Protein AF-A0A150AL67-F1 (afdb_monomer)

Radius 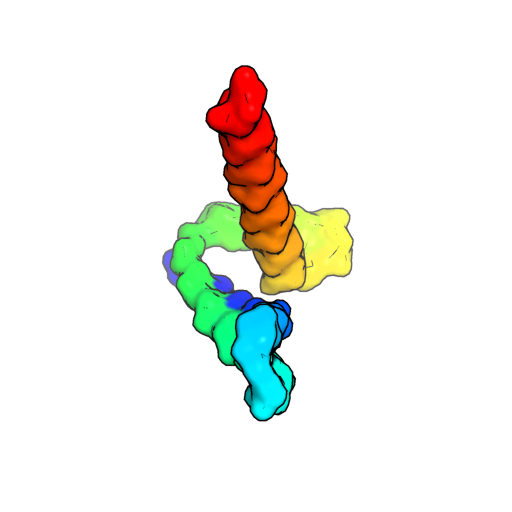of gyration: 16.99 Å; Cα contacts (8 Å, |Δi|>4): 68; chains: 1; bounding box: 43×32×42 Å

Solvent-accessible surface area (backbone atoms only — not comparable to full-atom values): 4796 Å² total; per-residue (Å²): 118,44,75,50,76,43,79,46,78,54,78,69,79,69,86,87,64,101,61,83,76,61,80,50,77,48,76,45,80,42,82,40,51,64,67,59,50,52,53,45,45,55,53,11,55,75,67,76,39,54,51,64,61,41,49,49,50,52,54,51,55,51,51,49,54,56,48,54,53,52,54,52,50,56,51,64,74,72,109

Sequence (79 aa):
MYIIHVDFKYTIMTVKNKIPSGKEKKQINFKVDGDFLTILDRKAKSQKMNRTDYFKMLVYNDERKSVDKRQEQLLNELE

Mean predicted aligned error: 10.86 Å

Structure (mmCIF, N/CA/C/O backbone):
data_AF-A0A150AL67-F1
#
_entry.id   AF-A0A150AL67-F1
#
loop_
_atom_site.group_PDB
_atom_site.id
_atom_site.type_symbol
_atom_site.label_atom_id
_atom_site.label_alt_id
_atom_site.label_comp_id
_atom_site.label_asym_id
_atom_site.label_entity_id
_atom_site.label_seq_id
_atom_site.pdbx_PDB_ins_code
_atom_site.Cartn_x
_atom_site.Cartn_y
_atom_site.Cartn_z
_atom_site.occupancy
_atom_site.B_iso_or_equiv
_atom_site.auth_seq_id
_atom_site.auth_comp_id
_atom_site.auth_asym_id
_atom_site.auth_atom_id
_atom_site.pdbx_PDB_model_num
ATOM 1 N N . MET A 1 1 ? 2.365 -13.115 -12.518 1.00 77.06 1 MET A N 1
ATOM 2 C CA . MET A 1 1 ? 1.366 -12.638 -11.536 1.00 77.06 1 MET A CA 1
ATOM 3 C C . MET A 1 1 ? 1.966 -12.833 -10.153 1.00 77.06 1 MET A C 1
ATOM 5 O O . MET A 1 1 ? 2.444 -13.926 -9.879 1.00 77.06 1 MET A O 1
ATOM 9 N N . TYR A 1 2 ? 2.027 -11.785 -9.340 1.00 84.56 2 TYR A N 1
ATOM 10 C CA . TYR A 1 2 ? 2.671 -11.771 -8.025 1.00 84.56 2 TYR A CA 1
ATOM 11 C C . TYR A 1 2 ? 1.629 -11.574 -6.925 1.00 84.56 2 TYR A C 1
ATOM 13 O O . TYR A 1 2 ? 0.568 -11.002 -7.171 1.00 84.56 2 TYR A O 1
ATOM 21 N N . ILE A 1 3 ? 1.918 -12.058 -5.716 1.00 80.81 3 ILE A N 1
ATOM 22 C CA . ILE A 1 3 ? 1.046 -11.879 -4.552 1.00 80.81 3 ILE A CA 1
ATOM 23 C C . ILE A 1 3 ? 1.768 -10.995 -3.539 1.00 80.81 3 ILE A C 1
ATOM 25 O O . ILE A 1 3 ? 2.882 -11.308 -3.124 1.00 80.81 3 ILE A O 1
ATOM 29 N N . ILE A 1 4 ? 1.136 -9.887 -3.154 1.00 79.12 4 ILE A N 1
ATOM 30 C CA . ILE A 1 4 ? 1.582 -9.049 -2.040 1.00 79.12 4 ILE A CA 1
ATOM 31 C C . ILE A 1 4 ? 0.726 -9.402 -0.822 1.00 79.12 4 ILE A C 1
ATOM 33 O O . ILE A 1 4 ? -0.503 -9.328 -0.876 1.00 79.12 4 ILE A O 1
ATOM 37 N N . HIS A 1 5 ? 1.384 -9.778 0.272 1.00 80.69 5 HIS A N 1
ATOM 38 C CA . HIS A 1 5 ? 0.749 -10.044 1.561 1.00 80.69 5 HIS A CA 1
ATOM 39 C C . HIS A 1 5 ? 0.789 -8.773 2.408 1.00 80.69 5 HIS A C 1
ATOM 41 O O . HIS A 1 5 ? 1.869 -8.228 2.648 1.00 80.69 5 HIS A O 1
ATOM 47 N N . VAL A 1 6 ? -0.373 -8.294 2.854 1.00 76.25 6 VAL A N 1
ATOM 48 C CA . VAL A 1 6 ? -0.463 -7.113 3.722 1.00 76.25 6 VAL A CA 1
ATOM 49 C C . VAL A 1 6 ? -1.210 -7.471 4.996 1.00 76.25 6 VAL A C 1
ATOM 51 O O . VAL A 1 6 ? -2.365 -7.895 4.954 1.00 76.25 6 VAL A O 1
ATOM 54 N N . ASP A 1 7 ? -0.553 -7.255 6.134 1.00 76.50 7 ASP A N 1
ATOM 55 C CA . ASP A 1 7 ? -1.170 -7.421 7.445 1.00 76.50 7 ASP A CA 1
ATOM 56 C C . ASP A 1 7 ? -1.820 -6.106 7.885 1.00 76.50 7 ASP A C 1
ATOM 58 O O . ASP A 1 7 ? -1.141 -5.103 8.162 1.00 76.50 7 ASP A O 1
ATOM 62 N N . PHE A 1 8 ? -3.146 -6.114 8.000 1.00 65.44 8 PHE A N 1
ATOM 63 C CA . PHE A 1 8 ? -3.894 -5.021 8.605 1.00 65.44 8 PHE A CA 1
ATOM 64 C C . PHE A 1 8 ? -4.111 -5.308 10.089 1.00 65.44 8 PHE A C 1
ATOM 66 O O . PHE A 1 8 ? -4.492 -6.408 10.493 1.00 65.44 8 PHE A O 1
ATOM 73 N N . LYS A 1 9 ? -3.836 -4.291 10.908 1.00 63.94 9 LYS A N 1
ATOM 74 C CA . LYS A 1 9 ? -4.233 -4.243 12.314 1.00 63.94 9 LYS A CA 1
ATOM 75 C C . LYS A 1 9 ? -5.367 -3.234 12.385 1.00 63.94 9 LYS A C 1
ATOM 77 O O . LYS A 1 9 ? -5.107 -2.048 12.199 1.00 63.94 9 LYS A O 1
ATOM 82 N N . TYR A 1 10 ? -6.585 -3.690 12.622 1.00 58.31 10 TYR A N 1
ATOM 83 C CA . TYR A 1 10 ? -7.698 -2.812 12.960 1.00 58.31 10 TYR A CA 1
ATOM 84 C C . TYR A 1 10 ? -8.049 -3.019 14.431 1.00 58.31 10 TYR A C 1
ATOM 86 O O . TYR A 1 10 ? -7.903 -4.114 14.976 1.00 58.31 10 TYR A O 1
ATOM 94 N N . THR A 1 11 ? -8.476 -1.949 15.090 1.00 46.97 11 THR A N 1
ATOM 95 C CA . THR A 1 11 ? -9.023 -2.024 16.444 1.00 46.97 11 THR A CA 1
ATOM 96 C C . THR A 1 11 ? -10.535 -2.023 16.295 1.00 46.97 11 THR A C 1
ATOM 98 O O . THR A 1 11 ? -11.101 -1.021 15.864 1.00 46.97 11 THR A O 1
ATOM 101 N N . ILE A 1 12 ? -11.200 -3.133 16.613 1.00 48.62 12 ILE A N 1
ATOM 102 C CA . ILE A 1 12 ? -12.664 -3.145 16.679 1.00 48.62 12 ILE A CA 1
ATOM 103 C C . ILE A 1 12 ? -13.055 -2.310 17.905 1.00 48.62 12 ILE A C 1
ATOM 105 O O . ILE A 1 12 ? -12.814 -2.718 19.041 1.00 48.62 12 ILE A O 1
ATOM 109 N N . MET A 1 13 ? -13.618 -1.119 17.688 1.00 44.97 13 MET A N 1
ATOM 110 C CA . MET A 1 13 ? -14.269 -0.360 18.754 1.00 44.97 13 MET A CA 1
ATOM 111 C C . MET A 1 13 ? -15.701 -0.867 18.890 1.00 44.97 13 MET A C 1
ATOM 113 O O . MET A 1 13 ? -16.590 -0.463 18.143 1.00 44.97 13 MET A O 1
ATOM 117 N N . THR A 1 14 ? -15.932 -1.784 19.824 1.00 44.19 14 THR A N 1
ATOM 118 C CA . THR A 1 14 ? -17.281 -2.271 20.114 1.00 44.19 14 THR A CA 1
ATOM 119 C C . THR A 1 14 ? -18.048 -1.184 20.865 1.00 44.19 14 THR A C 1
ATOM 121 O O . THR A 1 14 ? -17.843 -0.968 22.061 1.00 44.19 14 THR A O 1
ATOM 124 N N . VAL A 1 15 ? -18.933 -0.473 20.165 1.00 48.81 15 VAL A N 1
ATOM 125 C CA . VAL A 1 15 ? -19.869 0.463 20.794 1.00 48.81 15 VAL A CA 1
ATOM 126 C C . VAL A 1 15 ? -20.874 -0.374 21.599 1.00 48.81 15 VAL A C 1
ATOM 128 O O . VAL A 1 15 ? -21.723 -1.046 21.029 1.00 48.81 15 VAL A O 1
ATOM 131 N N . LYS A 1 16 ? -20.737 -0.338 22.933 1.00 47.09 16 LYS A N 1
ATOM 132 C CA . LYS A 1 16 ? -21.597 -0.967 23.963 1.00 47.09 16 LYS A CA 1
ATOM 133 C C . LYS A 1 16 ? -21.543 -2.504 24.087 1.00 47.09 16 LYS A C 1
ATOM 135 O O . LYS A 1 16 ? -22.505 -3.192 23.781 1.00 47.09 16 LYS A O 1
ATOM 140 N N . ASN A 1 17 ? -20.453 -3.030 24.650 1.00 43.00 17 ASN A N 1
ATOM 141 C CA . ASN A 1 17 ? -20.445 -3.926 25.829 1.00 43.00 17 ASN A CA 1
ATOM 142 C C . ASN A 1 17 ? -19.027 -4.468 26.070 1.00 43.00 17 ASN A C 1
ATOM 144 O O . ASN A 1 17 ? -18.283 -4.702 25.124 1.00 43.00 17 ASN A O 1
ATOM 148 N N . LYS A 1 18 ? -18.661 -4.637 27.349 1.00 44.06 18 LYS A N 1
ATOM 149 C CA . LYS A 1 18 ? -17.350 -5.065 27.879 1.00 44.06 18 LYS A CA 1
ATOM 150 C C . LYS A 1 18 ? -16.852 -6.411 27.300 1.00 44.06 18 LYS A C 1
ATOM 152 O O . LYS A 1 18 ? -16.895 -7.427 27.983 1.00 44.06 18 LYS A O 1
ATOM 157 N N . ILE A 1 19 ? -16.350 -6.418 26.068 1.00 52.84 19 ILE A N 1
ATOM 158 C CA . ILE A 1 19 ? -15.589 -7.524 25.466 1.00 52.84 19 ILE A CA 1
ATOM 159 C C . ILE A 1 19 ? -14.145 -7.025 25.311 1.00 52.84 19 ILE A C 1
ATOM 161 O O . ILE A 1 19 ? -13.961 -5.885 24.874 1.00 52.84 19 ILE A O 1
ATOM 165 N N . PRO A 1 20 ? -13.113 -7.802 25.694 1.00 48.28 20 PRO A N 1
ATOM 166 C CA . PRO A 1 20 ? -11.730 -7.369 25.535 1.00 48.28 20 PRO A CA 1
ATOM 167 C C . PRO A 1 20 ? -11.461 -7.041 24.065 1.00 48.28 20 PRO A C 1
ATOM 169 O O . PRO A 1 20 ? -11.788 -7.827 23.176 1.00 48.28 20 PRO A O 1
ATOM 172 N N . SER A 1 21 ? -10.882 -5.867 23.816 1.00 49.00 21 SER A N 1
ATOM 173 C CA . SER A 1 21 ? -10.465 -5.420 22.490 1.00 49.00 21 SER A CA 1
ATOM 174 C C . SER A 1 21 ? -9.387 -6.362 21.948 1.00 49.00 21 SER A C 1
ATOM 176 O O . SER A 1 21 ? -8.188 -6.202 22.179 1.00 49.00 21 SER A O 1
ATOM 178 N N . GLY A 1 22 ? -9.822 -7.400 21.238 1.00 52.03 22 GLY A N 1
ATOM 179 C CA . GLY A 1 22 ? -8.937 -8.298 20.517 1.00 52.03 22 GLY A CA 1
ATOM 180 C C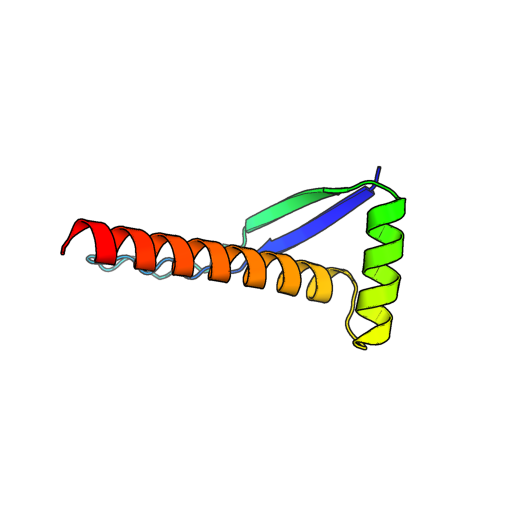 . GLY A 1 22 ? -8.237 -7.526 19.404 1.00 52.03 22 GLY A C 1
ATOM 181 O O . GLY A 1 22 ? -8.885 -6.942 18.538 1.00 52.03 22 GLY A O 1
ATOM 182 N N . LYS A 1 23 ? -6.901 -7.507 19.418 1.00 55.31 23 LYS A N 1
ATOM 183 C CA . LYS A 1 23 ? -6.121 -7.078 18.253 1.00 55.31 23 LYS A CA 1
ATOM 184 C C . LYS A 1 23 ? -6.186 -8.197 17.219 1.00 55.31 23 LYS A C 1
ATOM 186 O O . LYS A 1 23 ? -5.349 -9.098 17.243 1.00 55.31 23 LYS A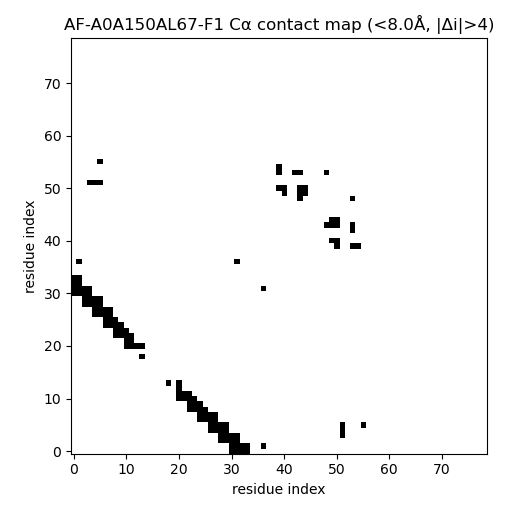 O 1
ATOM 191 N N . GLU A 1 24 ? -7.167 -8.152 16.327 1.00 58.78 24 GLU A N 1
ATOM 192 C CA . GLU A 1 24 ? -7.195 -9.063 15.186 1.00 58.78 24 GLU A CA 1
ATOM 193 C C . GLU A 1 24 ? -6.174 -8.620 14.134 1.00 58.78 24 GLU A C 1
ATOM 195 O O . GLU A 1 24 ? -6.120 -7.461 13.713 1.00 58.78 24 GLU A O 1
ATOM 200 N N . LYS A 1 25 ? -5.320 -9.563 13.726 1.00 63.22 25 LYS A N 1
ATOM 201 C CA . LYS A 1 25 ? -4.475 -9.415 12.543 1.00 63.22 25 LYS A CA 1
ATOM 202 C C . LYS A 1 25 ? -5.184 -10.123 11.401 1.00 63.22 25 LYS A C 1
ATOM 204 O O . LYS A 1 25 ? -5.331 -11.341 11.445 1.00 63.22 25 LYS A O 1
ATOM 209 N N . LYS A 1 26 ? -5.591 -9.372 10.381 1.00 69.75 26 LYS A N 1
ATOM 210 C CA . LYS A 1 26 ? -6.122 -9.948 9.145 1.00 69.75 26 LYS A CA 1
ATOM 211 C C . LYS A 1 26 ? -5.091 -9.762 8.043 1.00 69.75 26 LYS A C 1
ATOM 213 O O . LYS A 1 26 ? -4.700 -8.635 7.740 1.00 69.75 26 LYS A O 1
ATOM 218 N N . GLN A 1 27 ? -4.646 -10.875 7.473 1.00 76.62 27 GLN A N 1
ATOM 219 C CA . GLN A 1 27 ? -3.781 -10.872 6.303 1.00 76.62 27 GLN A CA 1
ATOM 220 C C . GLN A 1 27 ? -4.651 -10.855 5.048 1.00 76.62 27 GLN A C 1
ATOM 222 O O . GLN A 1 27 ? -5.548 -11.686 4.897 1.00 76.62 27 GLN A O 1
ATOM 227 N N . ILE A 1 28 ? -4.400 -9.897 4.162 1.00 78.12 28 ILE A N 1
ATOM 228 C CA . ILE A 1 28 ? -5.073 -9.796 2.866 1.00 78.12 28 ILE A CA 1
ATOM 229 C C . ILE A 1 28 ? -4.040 -10.054 1.771 1.00 78.12 28 ILE A C 1
ATOM 231 O O . ILE A 1 28 ? -2.940 -9.496 1.790 1.00 78.12 28 ILE A O 1
ATOM 235 N N . ASN A 1 29 ? -4.408 -10.915 0.823 1.00 81.81 29 ASN A N 1
ATOM 236 C CA . ASN A 1 29 ? -3.568 -11.301 -0.304 1.00 81.81 29 ASN A CA 1
ATOM 237 C C . ASN 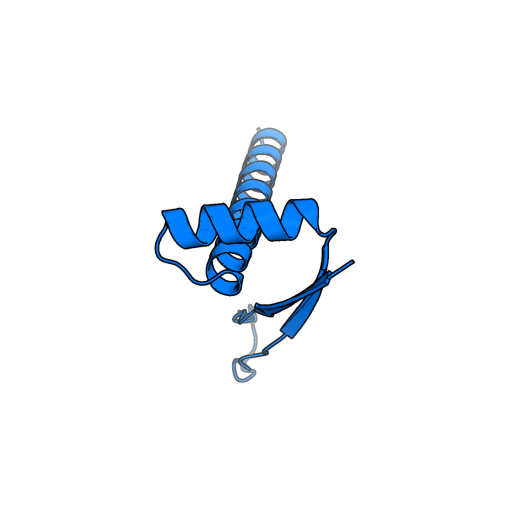A 1 29 ? -4.013 -10.543 -1.555 1.00 81.81 29 ASN A C 1
ATOM 239 O O . ASN A 1 29 ? -5.134 -10.733 -2.026 1.00 81.81 29 ASN A O 1
ATOM 243 N N . PHE A 1 30 ? -3.125 -9.730 -2.121 1.00 80.12 30 PHE A N 1
ATOM 244 C CA . PHE A 1 30 ? -3.391 -8.978 -3.345 1.00 80.12 30 PHE A CA 1
ATOM 245 C C . PHE A 1 30 ? -2.663 -9.618 -4.517 1.00 80.12 30 PHE A C 1
ATOM 247 O O . PHE A 1 30 ? -1.436 -9.705 -4.513 1.00 80.12 30 PHE A O 1
ATOM 254 N N . LYS A 1 31 ? -3.420 -10.058 -5.524 1.00 85.62 31 LYS A N 1
ATOM 255 C CA . LYS A 1 31 ? -2.860 -10.508 -6.802 1.00 85.62 31 LYS A CA 1
ATOM 256 C C . LYS A 1 31 ? -2.599 -9.283 -7.670 1.00 85.62 31 LYS A C 1
ATOM 258 O O . LYS A 1 31 ? -3.529 -8.542 -7.967 1.00 85.62 31 LYS A O 1
ATOM 263 N N . VAL A 1 32 ? -1.349 -9.094 -8.071 1.00 82.69 32 VAL A N 1
ATOM 264 C CA . VAL A 1 32 ? -0.912 -7.996 -8.939 1.00 82.69 32 VAL A CA 1
ATOM 265 C C . VAL A 1 32 ? -0.140 -8.539 -10.138 1.00 82.69 32 VAL A C 1
ATOM 267 O O . VAL A 1 32 ? 0.441 -9.629 -10.091 1.00 82.69 32 VAL A O 1
ATOM 270 N N . ASP A 1 33 ? -0.136 -7.802 -11.239 1.00 89.25 33 ASP A N 1
ATOM 271 C CA . ASP A 1 33 ? 0.725 -8.110 -12.378 1.00 89.25 33 ASP A CA 1
ATOM 272 C C . ASP A 1 33 ? 2.192 -7.691 -12.121 1.00 89.25 33 ASP A C 1
ATOM 274 O O . ASP A 1 33 ? 2.539 -7.128 -11.077 1.00 89.25 33 ASP A O 1
ATOM 278 N N . GLY A 1 34 ? 3.088 -8.070 -13.038 1.00 87.81 34 GLY A N 1
ATOM 279 C CA . GLY A 1 34 ? 4.525 -7.802 -12.906 1.00 87.81 34 GLY A CA 1
ATOM 280 C C . GLY A 1 34 ? 4.904 -6.338 -13.150 1.00 87.81 34 GLY A C 1
ATOM 281 O O . GLY A 1 34 ? 5.838 -5.831 -12.520 1.00 87.81 34 GLY A O 1
ATOM 282 N N . ASP A 1 35 ? 4.161 -5.644 -14.007 1.00 90.44 35 ASP A N 1
ATOM 283 C CA . ASP A 1 35 ? 4.426 -4.247 -14.354 1.00 90.44 35 ASP A CA 1
ATOM 284 C C . ASP A 1 35 ? 4.080 -3.337 -13.176 1.00 90.44 35 ASP A C 1
ATOM 286 O O . ASP A 1 35 ? 4.883 -2.498 -12.759 1.00 90.44 35 ASP A O 1
ATOM 290 N N . PHE A 1 36 ? 2.930 -3.583 -12.551 1.00 87.31 36 PHE A N 1
ATOM 291 C CA . PHE A 1 36 ? 2.504 -2.926 -11.329 1.00 87.31 36 PHE A CA 1
ATOM 292 C C . PHE A 1 36 ? 3.501 -3.160 -10.198 1.00 87.31 36 PHE A C 1
ATOM 294 O O . PHE A 1 36 ? 3.884 -2.204 -9.524 1.00 87.31 36 PHE A O 1
ATOM 301 N N . LEU A 1 37 ? 3.987 -4.395 -10.014 1.00 88.44 37 LEU A N 1
ATOM 302 C CA . LEU A 1 37 ? 4.998 -4.691 -8.996 1.00 88.44 37 LEU A CA 1
ATOM 303 C C . LEU A 1 37 ? 6.275 -3.865 -9.211 1.00 88.44 37 LEU A C 1
ATOM 305 O O . LEU A 1 37 ? 6.806 -3.287 -8.262 1.00 88.44 37 LEU A O 1
ATOM 309 N N . THR A 1 38 ? 6.725 -3.757 -10.462 1.00 92.25 38 THR A N 1
ATOM 310 C CA . THR A 1 38 ? 7.914 -2.981 -10.842 1.00 92.25 38 THR A CA 1
ATOM 311 C C . THR A 1 38 ? 7.732 -1.488 -10.561 1.00 92.25 38 THR A C 1
ATOM 313 O O . THR A 1 38 ? 8.620 -0.838 -9.997 1.00 92.25 38 THR A O 1
ATOM 316 N N . ILE A 1 39 ? 6.566 -0.933 -10.907 1.00 91.69 39 ILE A N 1
ATOM 317 C CA . ILE A 1 39 ? 6.210 0.458 -10.599 1.00 91.69 39 ILE A CA 1
ATOM 318 C C . ILE A 1 39 ? 6.221 0.680 -9.085 1.00 91.69 39 ILE A C 1
ATOM 320 O O . ILE A 1 39 ? 6.775 1.674 -8.605 1.00 91.69 39 ILE A O 1
ATOM 324 N N . LEU A 1 40 ? 5.646 -0.258 -8.335 1.00 91.44 40 LEU A N 1
ATOM 325 C CA . LEU A 1 40 ? 5.528 -0.178 -6.889 1.00 91.44 40 LEU A CA 1
ATOM 326 C C . LEU A 1 40 ? 6.900 -0.216 -6.211 1.00 91.44 40 LEU A C 1
ATOM 328 O O . LEU A 1 40 ? 7.170 0.621 -5.353 1.00 91.44 40 LEU A O 1
ATOM 332 N N . ASP A 1 41 ? 7.805 -1.088 -6.660 1.00 91.81 41 ASP A N 1
ATOM 333 C CA . ASP A 1 41 ? 9.194 -1.134 -6.190 1.00 91.81 41 ASP A CA 1
ATOM 334 C C . ASP A 1 41 ? 9.956 0.162 -6.491 1.00 91.81 41 ASP A C 1
ATOM 336 O O . ASP A 1 41 ? 10.663 0.691 -5.628 1.00 91.81 41 ASP A O 1
ATOM 340 N N . ARG A 1 42 ? 9.796 0.724 -7.696 1.00 95.06 42 ARG A N 1
ATOM 341 C CA . ARG A 1 42 ? 10.434 1.996 -8.066 1.00 95.06 42 ARG A CA 1
ATOM 342 C C . ARG A 1 42 ? 9.950 3.142 -7.178 1.00 95.06 42 ARG A C 1
ATOM 344 O O . ARG A 1 42 ? 10.759 3.952 -6.720 1.00 95.06 42 ARG A O 1
ATOM 351 N N . LYS A 1 43 ? 8.642 3.218 -6.928 1.00 93.69 43 LYS A N 1
ATOM 352 C CA . LYS A 1 43 ? 8.039 4.260 -6.088 1.00 93.69 43 LYS A CA 1
ATOM 353 C C . LYS A 1 43 ? 8.409 4.087 -4.615 1.00 93.69 43 LYS A C 1
ATOM 355 O O . LYS A 1 43 ? 8.806 5.069 -3.993 1.00 93.69 43 LYS A O 1
ATOM 360 N N . ALA A 1 44 ? 8.386 2.860 -4.096 1.00 93.75 44 ALA A N 1
ATOM 361 C CA . ALA A 1 44 ? 8.812 2.554 -2.733 1.00 93.75 44 ALA A CA 1
ATOM 362 C C . ALA A 1 44 ? 10.276 2.965 -2.498 1.00 93.75 44 ALA A C 1
ATOM 364 O O . ALA A 1 44 ? 10.566 3.707 -1.558 1.00 93.75 44 ALA A O 1
ATOM 365 N N . LYS A 1 45 ? 11.186 2.607 -3.421 1.00 93.94 45 LYS A N 1
ATOM 366 C CA . LYS A 1 45 ? 12.597 3.034 -3.380 1.00 93.94 45 LYS A CA 1
ATOM 367 C C . LYS A 1 45 ? 12.751 4.554 -3.399 1.00 93.94 45 LYS A C 1
ATOM 369 O O . LYS A 1 45 ? 13.515 5.094 -2.604 1.00 93.94 45 LYS A O 1
ATOM 374 N N . SER A 1 46 ? 12.006 5.250 -4.262 1.00 95.50 46 SER A N 1
ATOM 375 C CA . SER A 1 46 ? 12.028 6.719 -4.333 1.00 95.50 46 SER A CA 1
ATOM 376 C C . SER A 1 46 ? 11.606 7.384 -3.022 1.00 95.50 46 SER A C 1
ATOM 378 O O . SER A 1 46 ? 12.046 8.497 -2.747 1.00 95.50 46 SER A O 1
ATOM 380 N N . GLN A 1 47 ? 10.763 6.723 -2.229 1.00 91.69 47 GLN A N 1
ATOM 381 C CA . GLN A 1 47 ? 10.309 7.211 -0.926 1.00 91.69 47 GLN A CA 1
ATOM 382 C C . GLN A 1 47 ? 11.117 6.638 0.246 1.00 91.69 47 GLN A C 1
ATOM 384 O O . GLN A 1 47 ? 10.780 6.896 1.396 1.00 91.69 47 GLN A O 1
ATOM 389 N N . LYS A 1 48 ? 12.196 5.885 -0.024 1.00 94.81 48 LYS A N 1
ATOM 390 C CA . LYS A 1 48 ? 13.004 5.182 0.989 1.00 94.81 48 LYS A CA 1
ATOM 391 C C . LYS A 1 48 ? 12.160 4.272 1.901 1.00 94.81 48 LYS A C 1
ATOM 393 O O . LYS A 1 48 ? 12.488 4.085 3.069 1.00 94.81 48 LYS A O 1
ATOM 398 N N . MET A 1 49 ? 11.085 3.699 1.362 1.00 90.69 49 MET A N 1
ATOM 399 C CA . MET A 1 49 ? 10.196 2.761 2.050 1.00 90.69 49 MET A CA 1
ATOM 400 C C . MET A 1 49 ? 10.360 1.357 1.467 1.00 90.69 49 MET A C 1
ATOM 402 O O . MET A 1 49 ? 10.746 1.193 0.307 1.00 90.69 49 MET A O 1
ATOM 406 N N . ASN A 1 50 ? 10.035 0.328 2.252 1.00 89.94 50 ASN A N 1
ATOM 407 C CA . ASN A 1 50 ? 9.906 -1.012 1.688 1.00 89.94 50 ASN A CA 1
ATOM 408 C C . ASN A 1 50 ? 8.622 -1.108 0.839 1.00 89.94 50 ASN A C 1
ATOM 410 O O . ASN A 1 50 ? 7.676 -0.330 0.998 1.00 89.94 50 ASN A O 1
ATOM 414 N N . ARG A 1 51 ? 8.599 -2.074 -0.085 1.00 87.62 51 ARG A N 1
ATOM 415 C CA . ARG A 1 51 ? 7.489 -2.267 -1.025 1.00 87.62 51 ARG A CA 1
ATOM 416 C C . ARG A 1 51 ? 6.143 -2.460 -0.312 1.00 87.62 51 ARG A C 1
ATOM 418 O O . ARG A 1 51 ? 5.150 -1.856 -0.706 1.00 87.62 51 ARG A O 1
ATOM 425 N N . THR A 1 52 ? 6.111 -3.295 0.725 1.00 85.19 52 THR A N 1
ATOM 426 C CA . THR A 1 52 ? 4.880 -3.662 1.442 1.00 85.19 52 THR A CA 1
ATOM 427 C C . THR A 1 52 ? 4.290 -2.483 2.215 1.00 85.19 52 THR A C 1
ATOM 429 O O . THR A 1 52 ? 3.085 -2.267 2.160 1.00 85.19 52 THR A O 1
ATOM 432 N N . ASP A 1 53 ? 5.121 -1.684 2.879 1.00 85.56 53 ASP A N 1
ATOM 433 C CA . ASP A 1 53 ? 4.721 -0.495 3.633 1.00 85.56 53 ASP A CA 1
ATOM 434 C C . ASP A 1 53 ? 4.247 0.610 2.698 1.00 85.56 53 ASP A C 1
ATOM 436 O O . ASP A 1 53 ? 3.237 1.257 2.971 1.00 85.56 53 ASP A O 1
ATOM 440 N N . TYR A 1 54 ? 4.926 0.789 1.561 1.00 89.62 54 TYR A N 1
ATOM 441 C CA . TYR A 1 54 ? 4.471 1.712 0.527 1.00 89.62 54 TYR A CA 1
ATOM 442 C C . TYR A 1 54 ? 3.104 1.291 -0.028 1.00 89.62 54 TYR A C 1
ATOM 444 O O . TYR A 1 54 ? 2.193 2.112 -0.123 1.00 89.62 54 TYR A O 1
ATOM 452 N N . PHE A 1 55 ? 2.913 0.001 -0.326 1.00 88.31 55 PHE A N 1
ATOM 453 C CA . PHE A 1 55 ? 1.617 -0.508 -0.774 1.00 88.31 55 PHE A CA 1
ATOM 454 C C . PHE A 1 55 ? 0.533 -0.365 0.299 1.00 88.31 55 PHE A C 1
ATOM 456 O O . PHE A 1 55 ? -0.576 0.068 0.004 1.00 88.31 55 PHE A O 1
ATOM 463 N N . LYS A 1 56 ? 0.858 -0.653 1.561 1.00 84.69 56 LYS A N 1
ATOM 464 C CA . LYS A 1 56 ? -0.056 -0.475 2.692 1.00 84.69 56 LYS A CA 1
ATOM 465 C C . LYS A 1 56 ? -0.483 0.983 2.856 1.00 84.69 56 LYS A C 1
ATOM 467 O O . LYS A 1 56 ? -1.659 1.242 3.091 1.00 84.69 56 LYS A O 1
ATOM 472 N N . MET A 1 57 ? 0.44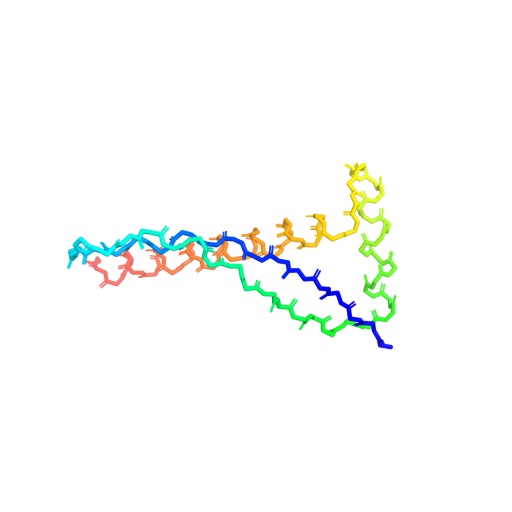2 1.927 2.686 1.00 85.94 57 MET A N 1
ATOM 473 C CA . MET A 1 57 ? 0.138 3.358 2.672 1.00 85.94 57 MET A CA 1
ATOM 474 C C . MET A 1 57 ? -0.802 3.727 1.516 1.00 85.94 57 MET A C 1
ATOM 476 O O . MET A 1 57 ? -1.731 4.505 1.722 1.00 85.94 57 MET A O 1
ATOM 480 N N . LEU A 1 58 ? -0.595 3.170 0.316 1.00 84.38 58 LEU A N 1
ATOM 481 C CA . LEU A 1 58 ? -1.493 3.391 -0.824 1.00 84.38 58 LEU A CA 1
ATOM 482 C C . LEU A 1 58 ? -2.911 2.890 -0.536 1.00 84.38 58 LEU A C 1
ATOM 484 O O . LEU A 1 58 ? -3.856 3.651 -0.723 1.00 84.38 58 LEU A O 1
ATOM 488 N N . VAL A 1 59 ? -3.052 1.660 -0.031 1.00 79.62 59 VAL A N 1
ATOM 489 C CA . VAL A 1 59 ? -4.362 1.083 0.317 1.00 79.62 59 VAL A CA 1
ATOM 490 C C . VAL A 1 59 ? -5.052 1.914 1.401 1.00 79.62 59 VAL A C 1
ATOM 492 O O . VAL A 1 59 ? -6.218 2.263 1.257 1.00 79.62 59 VAL A O 1
ATOM 495 N N . TYR A 1 60 ? -4.322 2.316 2.446 1.00 77.38 60 TYR A N 1
ATOM 496 C CA . TYR A 1 60 ? -4.877 3.134 3.528 1.00 77.38 60 TYR A CA 1
ATOM 497 C C . TYR A 1 60 ? -5.340 4.522 3.053 1.00 77.38 60 TYR A C 1
ATOM 499 O O . TYR A 1 60 ? -6.390 5.014 3.464 1.00 77.38 60 TYR A O 1
ATOM 507 N N . ASN A 1 61 ? -4.572 5.166 2.169 1.00 76.31 61 ASN A N 1
ATOM 508 C CA . ASN A 1 61 ? -4.943 6.465 1.606 1.00 76.31 61 ASN A CA 1
ATOM 509 C C . ASN A 1 61 ? -6.168 6.378 0.687 1.00 76.31 61 ASN A C 1
ATOM 511 O O . ASN A 1 61 ? -6.947 7.329 0.631 1.00 76.31 61 ASN A O 1
ATOM 515 N N . ASP A 1 62 ? -6.334 5.267 -0.029 1.00 72.38 62 ASP A N 1
ATOM 516 C CA . ASP A 1 62 ? -7.504 5.038 -0.876 1.00 72.38 62 ASP A CA 1
ATOM 517 C C . ASP A 1 62 ? -8.768 4.786 -0.036 1.00 72.38 62 ASP A C 1
ATOM 519 O O . ASP A 1 62 ? -9.803 5.416 -0.268 1.00 72.38 62 ASP A O 1
ATOM 523 N N . GLU A 1 63 ? -8.661 3.979 1.029 1.00 62.22 63 GLU A N 1
ATOM 524 C CA . GLU A 1 63 ? -9.749 3.787 1.998 1.00 62.22 63 GLU A CA 1
ATOM 525 C C . GLU A 1 63 ? -10.175 5.109 2.647 1.00 62.22 63 GLU A C 1
ATOM 527 O O . GLU A 1 63 ? -11.370 5.398 2.719 1.00 62.22 63 GLU A O 1
ATOM 532 N N . ARG A 1 64 ? -9.219 5.953 3.060 1.00 70.44 64 ARG A N 1
ATOM 533 C CA . ARG A 1 64 ? -9.520 7.255 3.674 1.00 70.44 64 ARG A CA 1
ATOM 534 C C . ARG A 1 64 ? -10.317 8.160 2.733 1.00 70.44 64 ARG A C 1
ATOM 536 O O . ARG A 1 64 ? -11.362 8.667 3.121 1.00 70.44 64 ARG A O 1
ATOM 543 N N . LYS A 1 65 ? -9.896 8.270 1.469 1.00 67.25 65 LYS A N 1
ATOM 544 C CA . LYS A 1 65 ? -10.635 9.026 0.442 1.00 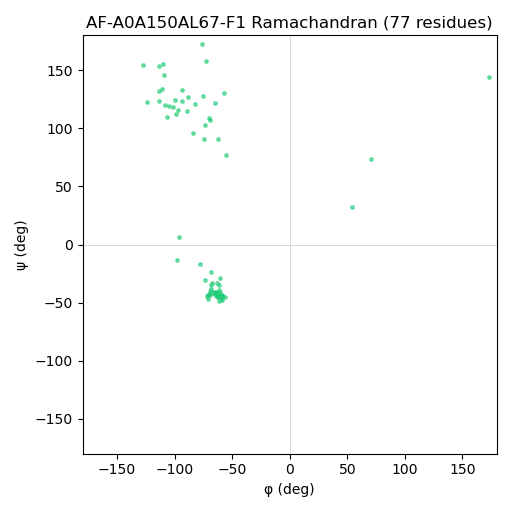67.25 65 LYS A CA 1
ATOM 545 C C . LYS A 1 65 ? -12.036 8.460 0.189 1.00 67.25 65 LYS 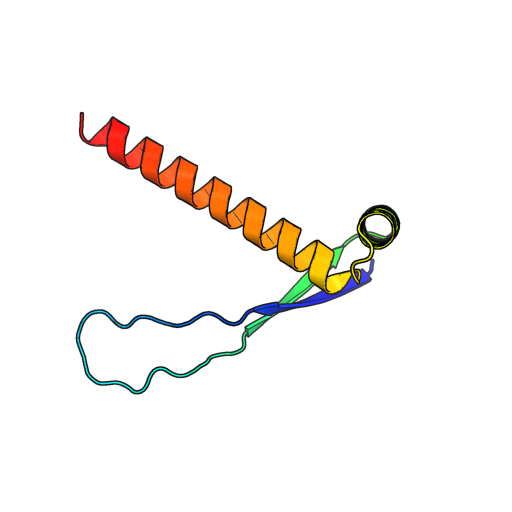A C 1
ATOM 547 O O . LYS A 1 65 ? -12.957 9.221 -0.095 1.00 67.25 65 LYS A O 1
ATOM 552 N N . SER A 1 66 ? -12.209 7.139 0.263 1.00 67.62 66 SER A N 1
ATOM 553 C CA . SER A 1 66 ? -13.520 6.489 0.123 1.00 67.62 66 SER A CA 1
ATOM 554 C C . SER A 1 66 ? -14.457 6.784 1.299 1.00 67.62 66 SER A C 1
ATOM 556 O O . SER A 1 66 ? -15.671 6.882 1.105 1.00 67.62 66 SER A O 1
ATOM 558 N N . VAL A 1 67 ? -13.916 6.913 2.512 1.00 65.44 67 VAL A N 1
ATOM 559 C CA . VAL A 1 67 ? -14.680 7.310 3.703 1.00 65.44 67 VAL A CA 1
ATOM 560 C C . VAL A 1 67 ? -15.069 8.784 3.622 1.00 65.44 67 VAL A C 1
ATOM 562 O O . VAL A 1 67 ? -16.246 9.088 3.789 1.00 65.44 67 VAL A O 1
ATOM 565 N N . ASP A 1 68 ? -14.132 9.669 3.272 1.00 70.56 68 ASP A N 1
ATOM 566 C CA . ASP A 1 68 ? -14.386 11.113 3.160 1.00 70.56 68 ASP A CA 1
ATOM 567 C C . ASP A 1 68 ? -15.503 11.410 2.137 1.00 70.56 68 ASP A C 1
ATOM 569 O O . ASP A 1 68 ? -16.449 12.134 2.438 1.00 70.56 68 ASP A O 1
ATOM 573 N N . LYS A 1 69 ? -15.471 10.755 0.964 1.00 72.81 69 LYS A N 1
ATOM 574 C CA . LYS A 1 69 ? -16.537 10.864 -0.052 1.00 72.81 69 LYS A CA 1
ATOM 575 C C . LYS A 1 69 ? -17.901 10.384 0.445 1.00 72.81 69 LYS A C 1
ATOM 577 O O . LYS A 1 69 ? -18.918 10.978 0.108 1.00 72.81 69 LYS A O 1
ATOM 582 N N . ARG A 1 70 ? -17.934 9.297 1.224 1.00 72.81 70 ARG A N 1
ATOM 583 C CA . ARG A 1 70 ? -19.182 8.786 1.815 1.00 72.81 70 ARG A CA 1
ATOM 584 C C . ARG A 1 70 ? -19.731 9.741 2.870 1.00 72.81 70 ARG A C 1
ATOM 586 O O . ARG A 1 70 ? -20.939 9.919 2.943 1.00 72.81 70 ARG A O 1
ATOM 593 N N . GLN A 1 71 ? -18.863 10.364 3.662 1.00 64.50 71 GLN A N 1
ATOM 594 C CA . GLN A 1 71 ? -19.265 11.361 4.651 1.00 64.50 71 GLN A CA 1
ATOM 595 C C . GLN A 1 71 ? -19.832 12.624 3.986 1.00 64.50 71 GLN A C 1
ATOM 597 O O . GLN A 1 71 ? -20.848 13.136 4.439 1.00 64.50 71 GLN A O 1
ATOM 602 N N . GLU A 1 72 ? -19.223 13.084 2.893 1.00 78.06 72 GLU A N 1
ATOM 603 C CA . GLU A 1 72 ? -19.718 14.216 2.098 1.00 78.06 72 GLU A CA 1
ATOM 604 C C . GLU A 1 72 ? -21.083 13.922 1.448 1.00 78.06 72 GLU A C 1
ATOM 606 O O . GLU A 1 72 ? -21.980 14.759 1.500 1.00 78.06 72 GLU A O 1
ATOM 611 N N . GLN A 1 73 ? -21.290 12.712 0.910 1.00 71.38 73 GLN A N 1
ATOM 612 C CA . GLN A 1 73 ? -22.596 12.286 0.382 1.00 71.38 73 GLN A CA 1
ATOM 613 C C . GLN A 1 73 ? -23.683 12.259 1.460 1.00 71.38 73 GLN A C 1
ATOM 615 O O . GLN A 1 73 ? -24.762 12.793 1.239 1.00 71.38 73 GLN A O 1
ATOM 620 N N . LEU A 1 74 ? -23.384 11.701 2.637 1.00 73.94 74 LEU A N 1
ATOM 621 C CA . LEU A 1 74 ? -24.332 11.667 3.754 1.00 73.94 74 LEU A CA 1
ATOM 622 C C . LEU A 1 74 ? -24.696 13.069 4.260 1.00 73.94 74 LEU A C 1
ATOM 624 O O . LEU A 1 74 ? -25.819 13.272 4.703 1.00 73.94 74 LEU A O 1
ATOM 628 N N . LEU A 1 75 ? -23.769 14.030 4.209 1.00 73.69 75 LEU A N 1
ATOM 629 C CA . LEU A 1 75 ? -24.053 15.421 4.577 1.00 73.69 75 LEU A CA 1
ATOM 630 C C . LEU A 1 75 ? -24.980 16.096 3.559 1.00 73.69 75 LEU A C 1
ATOM 632 O O . LEU A 1 75 ? -25.944 16.730 3.968 1.00 73.69 75 LEU A O 1
ATOM 636 N N . ASN A 1 76 ? -24.744 15.891 2.262 1.00 79.94 76 ASN A N 1
ATOM 637 C CA . ASN A 1 76 ? -25.601 16.427 1.198 1.00 79.94 76 ASN A CA 1
ATOM 638 C C . ASN A 1 76 ? -26.994 15.775 1.145 1.00 79.94 76 ASN A C 1
ATOM 640 O O . ASN A 1 76 ? -27.916 16.370 0.606 1.00 79.94 76 ASN A O 1
ATOM 644 N N . GLU A 1 77 ? -27.155 14.549 1.650 1.00 74.44 77 GLU A N 1
ATOM 645 C CA . GLU A 1 77 ? -28.466 13.886 1.765 1.00 74.44 77 GLU A CA 1
ATOM 646 C C . GLU A 1 77 ? -29.294 14.385 2.964 1.00 74.44 77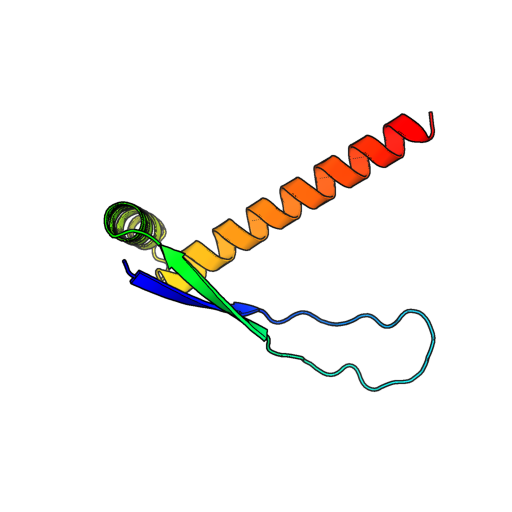 GLU A C 1
ATOM 648 O O . GLU A 1 77 ? -30.495 14.122 3.029 1.00 74.44 77 GLU A O 1
ATOM 653 N N . LEU A 1 78 ? -28.659 15.055 3.932 1.00 70.56 78 LEU A N 1
ATOM 654 C CA . LEU A 1 78 ? -29.306 15.589 5.135 1.00 70.56 78 LEU A CA 1
ATOM 655 C C . LEU A 1 78 ? -29.658 17.086 5.028 1.00 70.56 78 LEU A C 1
ATOM 657 O O . LEU A 1 78 ? -30.402 17.569 5.885 1.00 70.56 78 LEU A O 1
ATOM 661 N N . GLU A 1 79 ? -29.131 17.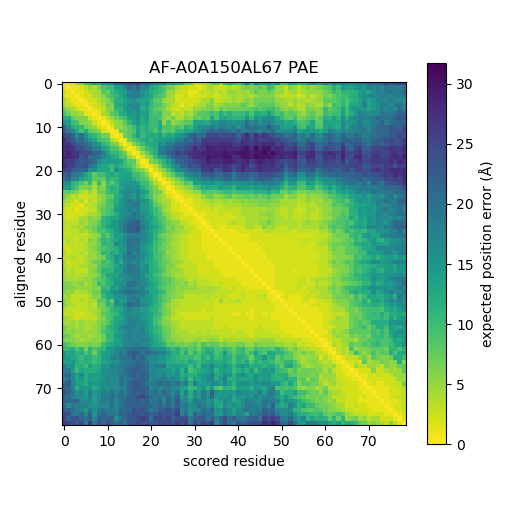798 4.024 1.00 56.84 79 GLU A N 1
ATOM 662 C CA . GLU A 1 79 ? -29.552 19.155 3.615 1.00 56.84 79 GLU A CA 1
ATOM 663 C C . GLU A 1 79 ? -30.762 19.117 2.669 1.00 56.84 79 GLU A C 1
ATOM 665 O O . GLU A 1 79 ? -31.652 19.983 2.841 1.00 56.84 79 GLU A O 1
#

Nearest PDB structures (foldseek):
  4njc-assembly1_A  TM=4.497E-01  e=3.322E+00  Geobacillus stearothermophilus
  3re3-assembly1_A  TM=2.606E-01  e=3.810E+00  Francisella tularensis subsp. tularensis SCHU S4
  7asa-assembly1_0  TM=3.004E-01  e=8.088E+00  Bacillus subtilis subsp. subtilis str. 168
  4dzd-assembly1_A  TM=2.915E-01  e=8.661E+00  Escherichia coli K-12

Secondary structure (DSSP, 8-state):
-EEEEEEEEEE---TTS-----EEEEEEEEEE-HHHHHHHHHHHHHTT--HHHHHHHHHHHHHHHHHHHHHHHHHHTT-

Foldseek 3Di:
DDKQKAWDFDFPPPDDDDDPGDRDTDIDIDDDDPVVQVVLCVVCVVVVHDSRVSVVVVVVVVVVVVVVVVVVVVVVVVD

pLDDT: mean 74.48, std 15.11, range [43.0, 95.5]